Protein AF-A0A0J9U867-F1 (afdb_monomer)

Mean predicted aligned error: 5.43 Å

Foldseek 3Di:
DDQDALQVLLAQLLVLLVVLLVLLVVLLVVLVVVCVVVVDPCPDQVVVLVSLLVSLVPDDPVSVCSLQCQLVSLVVSLVSSCRNPVDPPDPDPVLVVLLVVLNVQLVVLSVLLNVLSVCVSRHVVSSVVNSVSSVVSSQSSNCCHPSNVVVCVVVVPDDDD

Structure (mmCIF, N/CA/C/O backbone):
data_AF-A0A0J9U867-F1
#
_entry.id   AF-A0A0J9U867-F1
#
loop_
_atom_site.group_PDB
_atom_site.id
_atom_site.type_symbol
_atom_site.label_atom_id
_atom_site.label_alt_id
_atom_site.label_comp_id
_atom_site.label_asym_id
_atom_site.label_entity_id
_atom_site.label_seq_id
_atom_site.pdbx_PDB_ins_code
_atom_site.Cartn_x
_atom_site.Cartn_y
_atom_site.Cartn_z
_atom_site.occupancy
_atom_site.B_iso_or_equiv
_atom_site.auth_seq_id
_atom_site.auth_comp_id
_atom_site.auth_asym_id
_atom_site.auth_atom_id
_atom_site.pdbx_PDB_model_num
ATOM 1 N N . MET A 1 1 ? -6.572 -16.851 19.713 1.00 49.38 1 MET A N 1
ATOM 2 C CA . MET A 1 1 ? -5.658 -15.755 19.342 1.00 49.38 1 MET A CA 1
ATOM 3 C C . MET A 1 1 ? -6.148 -14.536 20.076 1.00 49.38 1 MET A C 1
ATOM 5 O O . MET A 1 1 ? -7.299 -14.169 19.862 1.00 49.38 1 MET A O 1
ATOM 9 N N . ASP A 1 2 ? -5.326 -13.979 20.955 1.00 59.34 2 ASP A N 1
ATOM 10 C CA . ASP A 1 2 ? -5.678 -12.756 21.666 1.00 59.34 2 ASP A CA 1
ATOM 11 C C . ASP A 1 2 ? -5.805 -11.616 20.657 1.00 59.34 2 ASP A C 1
ATOM 13 O O . ASP A 1 2 ? -4.989 -11.455 19.745 1.00 59.34 2 ASP A O 1
ATOM 17 N N . ARG A 1 3 ? -6.915 -10.892 20.747 1.00 75.44 3 ARG A N 1
ATOM 18 C CA . ARG A 1 3 ? -7.261 -9.822 19.821 1.00 75.44 3 ARG A CA 1
ATOM 19 C C . ARG A 1 3 ? -6.351 -8.629 20.092 1.00 75.44 3 ARG A C 1
ATOM 21 O O . ARG A 1 3 ? -6.345 -8.108 21.200 1.00 75.44 3 ARG A O 1
ATOM 28 N N . LEU A 1 4 ? -5.622 -8.176 19.073 1.00 85.69 4 LEU A N 1
ATOM 29 C CA . LEU A 1 4 ? -4.813 -6.965 19.191 1.00 85.69 4 LEU A CA 1
ATOM 30 C C . LEU A 1 4 ? -5.713 -5.748 19.467 1.00 85.69 4 LEU A C 1
ATOM 32 O O . LEU A 1 4 ? -6.770 -5.626 18.837 1.00 85.69 4 LEU A O 1
ATOM 36 N N . PRO A 1 5 ? -5.287 -4.810 20.331 1.00 89.62 5 PRO A N 1
ATOM 37 C CA . PRO A 1 5 ? -5.958 -3.524 20.458 1.00 89.62 5 PRO A CA 1
ATOM 38 C C . PRO A 1 5 ? -6.008 -2.798 19.099 1.00 89.62 5 PRO A C 1
ATOM 40 O O . PRO A 1 5 ? -5.004 -2.828 18.372 1.00 89.62 5 PRO A O 1
ATOM 43 N N . PRO A 1 6 ? -7.107 -2.089 18.757 1.00 91.38 6 PRO A N 1
ATOM 44 C CA . PRO A 1 6 ? -7.243 -1.352 17.496 1.00 91.38 6 PRO A CA 1
ATOM 45 C C . PRO A 1 6 ? -6.030 -0.485 17.156 1.00 91.38 6 PRO A C 1
ATOM 47 O O . PRO A 1 6 ? -5.529 -0.537 16.034 1.00 91.38 6 PRO A O 1
ATOM 50 N N . ARG A 1 7 ? -5.498 0.247 18.145 1.00 91.62 7 ARG A N 1
ATOM 51 C CA . ARG A 1 7 ? -4.308 1.095 17.983 1.00 91.62 7 ARG A CA 1
ATOM 52 C C . ARG A 1 7 ? -3.090 0.309 17.491 1.00 91.62 7 ARG A C 1
ATOM 54 O O . ARG A 1 7 ? -2.376 0.788 16.616 1.00 91.62 7 ARG A O 1
ATOM 61 N N . ILE A 1 8 ? -2.852 -0.884 18.038 1.00 93.12 8 ILE A N 1
ATOM 62 C CA . ILE A 1 8 ? -1.689 -1.714 17.694 1.00 93.12 8 ILE A CA 1
ATOM 63 C C . ILE A 1 8 ? -1.850 -2.316 16.299 1.00 93.12 8 ILE A C 1
ATOM 65 O O . ILE A 1 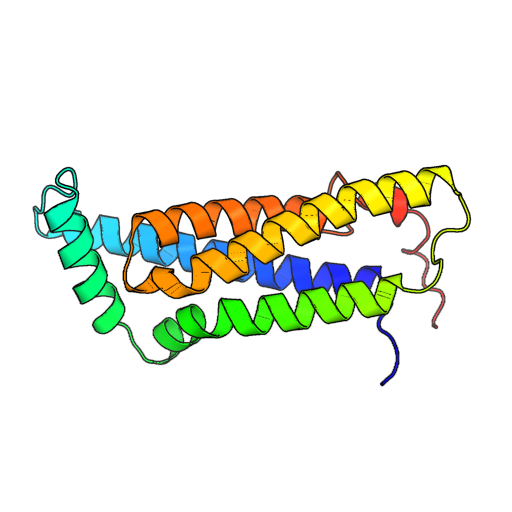8 ? -0.927 -2.218 15.493 1.00 93.12 8 ILE A O 1
ATOM 69 N N . ALA A 1 9 ? -3.027 -2.864 15.980 1.00 95.12 9 ALA A N 1
ATOM 70 C CA . ALA A 1 9 ? -3.301 -3.417 14.652 1.00 95.12 9 ALA A CA 1
ATOM 71 C C . ALA A 1 9 ? -3.169 -2.347 13.550 1.00 95.12 9 ALA A C 1
ATOM 73 O O . ALA A 1 9 ? -2.520 -2.566 12.527 1.00 95.12 9 ALA A O 1
ATOM 74 N N . LEU A 1 10 ? -3.718 -1.150 13.789 1.00 96.06 10 LEU A N 1
ATOM 75 C CA . LEU A 1 10 ? -3.603 -0.007 12.881 1.00 96.06 10 LEU A CA 1
ATOM 76 C C . LEU A 1 10 ? -2.153 0.473 12.734 1.00 96.06 10 LEU A C 1
ATOM 78 O O . LEU A 1 10 ? -1.711 0.754 11.620 1.00 96.06 10 LEU A O 1
ATOM 82 N N . LYS A 1 11 ? -1.380 0.509 13.830 1.00 96.25 11 LYS A N 1
ATOM 83 C CA . LYS A 1 11 ? 0.045 0.866 13.786 1.00 96.25 11 LYS A CA 1
ATOM 84 C C . LYS A 1 11 ? 0.850 -0.118 12.938 1.00 96.25 11 LYS A C 1
ATOM 86 O O . LYS A 1 11 ? 1.599 0.329 12.078 1.00 96.25 11 LYS A O 1
ATOM 91 N N . GLN A 1 12 ? 0.652 -1.424 13.123 1.00 97.56 12 GLN A N 1
ATOM 92 C CA . GLN A 1 12 ? 1.332 -2.458 12.332 1.00 97.56 12 GLN A CA 1
ATOM 93 C C . GLN A 1 12 ? 1.024 -2.326 10.834 1.00 97.56 12 GLN A C 1
ATOM 95 O O . GLN A 1 12 ? 1.938 -2.361 10.012 1.00 97.56 12 GLN A O 1
ATOM 100 N N . LEU A 1 13 ? -0.245 -2.097 10.474 1.00 98.31 13 LEU A N 1
ATOM 101 C CA . LEU A 1 13 ? -0.628 -1.824 9.088 1.00 98.31 13 LEU A CA 1
ATOM 102 C C . LEU A 1 13 ? 0.016 -0.531 8.561 1.00 98.31 13 LEU A C 1
ATOM 104 O O . LEU A 1 13 ? 0.574 -0.525 7.468 1.00 98.31 13 LEU A O 1
ATOM 108 N N . SER A 1 14 ? -0.022 0.556 9.335 1.00 98.19 14 SER A N 1
ATOM 109 C CA . SER A 1 14 ? 0.588 1.842 8.973 1.00 98.19 14 SER A CA 1
ATOM 110 C C . SER A 1 14 ? 2.098 1.739 8.737 1.00 98.19 14 SER A C 1
ATOM 112 O O . SER A 1 14 ? 2.615 2.366 7.809 1.00 98.19 14 SER A O 1
ATOM 114 N N . ASP A 1 15 ? 2.807 0.976 9.566 1.00 98.12 15 ASP A N 1
ATOM 115 C CA . ASP A 1 15 ? 4.254 0.784 9.448 1.00 98.12 15 ASP A CA 1
ATOM 116 C C . ASP A 1 15 ? 4.595 -0.013 8.194 1.00 98.12 15 ASP A C 1
ATOM 118 O O . ASP A 1 15 ? 5.404 0.441 7.385 1.00 98.12 15 ASP A O 1
ATOM 122 N N . PHE A 1 16 ? 3.880 -1.113 7.949 1.00 98.12 16 PHE A N 1
ATOM 123 C CA . PHE A 1 16 ? 4.035 -1.872 6.713 1.00 98.12 16 PHE A CA 1
ATOM 124 C C . PHE A 1 16 ? 3.754 -1.011 5.470 1.00 98.12 16 PHE A C 1
ATOM 126 O O . PHE A 1 16 ? 4.534 -1.012 4.520 1.00 98.12 16 PHE A O 1
ATOM 133 N N . LEU A 1 17 ? 2.665 -0.232 5.474 1.00 98.25 17 LEU A N 1
ATOM 134 C CA . LEU A 1 17 ? 2.324 0.689 4.382 1.00 98.25 17 LEU A CA 1
ATOM 135 C C . LEU A 1 17 ? 3.435 1.719 4.135 1.00 98.25 17 LEU A C 1
ATOM 137 O O . LEU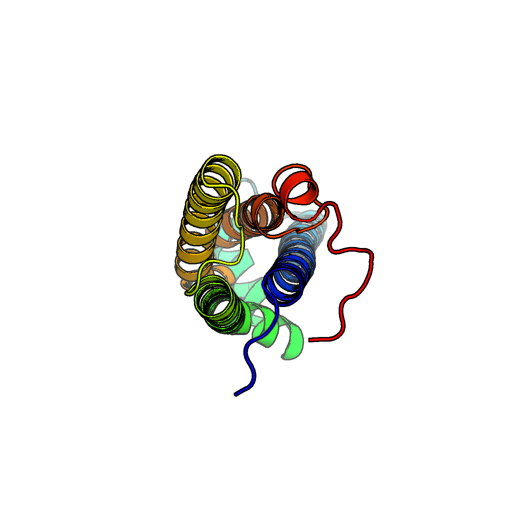 A 1 17 ? 3.713 2.074 2.986 1.00 98.25 17 LEU A O 1
ATOM 141 N N . HIS A 1 18 ? 4.078 2.200 5.201 1.00 97.62 18 HIS A N 1
ATOM 142 C CA . HIS A 1 18 ? 5.189 3.136 5.102 1.00 97.62 18 HIS A CA 1
ATOM 143 C C . HIS A 1 18 ? 6.421 2.503 4.457 1.00 97.62 18 HIS A C 1
ATOM 145 O O . HIS A 1 18 ? 6.949 3.057 3.490 1.00 97.62 18 HIS A O 1
ATOM 151 N N . GLU A 1 19 ? 6.852 1.352 4.970 1.00 97.56 19 GLU A N 1
ATOM 152 C CA . GLU A 1 19 ? 8.023 0.626 4.480 1.00 97.56 19 GLU A CA 1
ATOM 153 C C . GLU A 1 19 ? 7.831 0.180 3.030 1.00 97.56 19 GLU A C 1
ATOM 155 O O . GLU A 1 19 ? 8.694 0.424 2.186 1.00 97.56 19 GLU A O 1
ATOM 160 N N . ALA A 1 20 ? 6.658 -0.369 2.706 1.00 97.50 20 ALA A N 1
ATOM 161 C CA . ALA A 1 20 ? 6.301 -0.722 1.341 1.00 97.50 20 ALA A CA 1
ATOM 162 C C . ALA A 1 20 ? 6.330 0.514 0.428 1.00 97.50 20 ALA A C 1
ATOM 164 O O . ALA A 1 20 ? 6.932 0.471 -0.643 1.00 97.50 20 ALA A O 1
ATOM 165 N N . SER A 1 21 ? 5.751 1.650 0.840 1.00 97.31 21 SER A N 1
ATOM 166 C CA . SER A 1 21 ? 5.784 2.877 0.028 1.00 97.31 21 SER A CA 1
ATOM 167 C C . SER A 1 21 ? 7.219 3.343 -0.248 1.00 97.31 21 SER A C 1
ATOM 169 O O . SER A 1 21 ? 7.523 3.729 -1.379 1.00 97.31 21 SER A O 1
ATOM 171 N N . ILE A 1 22 ? 8.119 3.271 0.740 1.00 97.12 22 ILE A N 1
ATOM 172 C CA . ILE A 1 22 ? 9.547 3.568 0.543 1.00 97.12 22 ILE A CA 1
ATOM 173 C C . ILE A 1 22 ? 10.153 2.593 -0.467 1.00 97.12 22 ILE A C 1
ATOM 175 O O . ILE A 1 22 ? 10.783 3.037 -1.423 1.00 97.12 22 ILE A O 1
ATOM 179 N N . PHE A 1 23 ? 9.927 1.289 -0.296 1.00 97.25 23 PHE A N 1
ATOM 180 C CA . PHE A 1 23 ? 10.426 0.261 -1.204 1.00 97.25 23 PHE A CA 1
ATOM 181 C C . PHE A 1 23 ? 10.028 0.542 -2.660 1.00 97.25 23 PHE A C 1
ATOM 183 O O . PHE A 1 23 ? 10.906 0.668 -3.514 1.00 97.25 23 PHE A O 1
ATOM 190 N N . TYR A 1 24 ? 8.735 0.717 -2.946 1.00 97.19 24 TYR A N 1
ATOM 191 C CA . TYR A 1 24 ? 8.262 0.944 -4.316 1.00 97.19 24 TYR A CA 1
ATOM 192 C C . TYR A 1 24 ? 8.812 2.244 -4.916 1.00 97.19 24 TYR A C 1
ATOM 194 O O . TYR A 1 24 ? 9.232 2.254 -6.073 1.00 97.19 24 TYR A O 1
ATOM 202 N N . ASN A 1 25 ? 8.882 3.328 -4.135 1.00 97.19 25 ASN A N 1
ATOM 203 C CA . ASN A 1 25 ? 9.485 4.579 -4.601 1.00 97.19 25 ASN A CA 1
ATOM 204 C C . ASN A 1 25 ? 10.977 4.419 -4.922 1.00 97.19 25 ASN A C 1
ATOM 206 O O . ASN A 1 25 ? 11.429 4.911 -5.955 1.00 97.19 25 ASN A O 1
ATOM 210 N N . THR A 1 26 ? 11.726 3.693 -4.090 1.00 96.69 26 THR A N 1
ATOM 211 C CA . THR A 1 26 ? 13.139 3.385 -4.345 1.00 96.69 26 THR A CA 1
ATOM 212 C C . THR A 1 26 ? 13.300 2.605 -5.647 1.00 96.69 26 THR A C 1
ATOM 214 O O . THR A 1 26 ? 14.084 3.013 -6.499 1.00 96.69 26 THR A O 1
ATOM 217 N N . GLN A 1 27 ? 12.494 1.560 -5.871 1.00 96.56 27 GLN A N 1
ATOM 218 C CA . GLN A 1 27 ? 12.561 0.777 -7.112 1.00 96.56 27 GLN A CA 1
ATOM 219 C C . GLN A 1 27 ? 12.270 1.624 -8.360 1.00 96.56 27 GLN A C 1
ATOM 221 O O . GLN A 1 27 ? 12.942 1.476 -9.379 1.00 96.56 27 GLN A O 1
ATOM 226 N N . LEU A 1 28 ? 11.300 2.541 -8.285 1.00 95.50 28 LEU A N 1
ATOM 227 C CA . LEU A 1 28 ? 10.969 3.460 -9.379 1.00 95.50 28 LEU A CA 1
ATOM 228 C C . LEU A 1 28 ? 12.089 4.470 -9.656 1.00 95.50 28 LEU A C 1
ATOM 230 O O . LEU A 1 28 ? 12.388 4.772 -10.816 1.00 95.50 28 LEU A O 1
ATOM 234 N N . MET A 1 29 ? 12.708 4.998 -8.601 1.00 95.06 29 MET A N 1
ATOM 235 C CA . MET A 1 29 ? 13.825 5.932 -8.711 1.00 95.06 29 MET A CA 1
ATOM 236 C C . MET A 1 29 ? 15.070 5.264 -9.283 1.00 95.06 29 MET A C 1
ATOM 238 O O . MET A 1 29 ? 15.695 5.827 -10.180 1.00 95.06 29 MET A O 1
ATOM 242 N N . ASP A 1 30 ? 15.417 4.076 -8.799 1.00 95.19 30 ASP A N 1
ATOM 243 C CA . ASP A 1 30 ? 16.601 3.350 -9.253 1.00 95.19 30 ASP A CA 1
ATOM 244 C C . ASP A 1 30 ? 16.441 2.889 -10.701 1.00 95.19 30 ASP A C 1
ATOM 246 O O . ASP A 1 30 ? 17.349 3.096 -11.505 1.00 95.19 30 ASP A O 1
ATOM 250 N N . PHE A 1 31 ? 15.249 2.409 -11.073 1.00 94.31 31 PHE A N 1
ATOM 251 C CA . PHE A 1 31 ? 14.902 2.154 -12.469 1.00 94.31 31 PHE A CA 1
ATOM 252 C C . PHE A 1 31 ? 15.118 3.395 -13.345 1.00 94.31 31 PHE A C 1
ATOM 254 O O . PHE A 1 31 ? 15.763 3.315 -14.389 1.00 94.31 31 PHE A O 1
ATOM 261 N N . THR A 1 32 ? 14.607 4.553 -12.915 1.00 91.12 32 THR A N 1
ATOM 262 C CA . THR A 1 32 ? 14.725 5.803 -13.680 1.00 91.12 32 THR A CA 1
ATOM 263 C C . THR A 1 32 ? 16.186 6.228 -13.825 1.00 91.12 32 THR A C 1
ATOM 265 O O . THR A 1 32 ? 16.623 6.565 -14.923 1.00 91.12 32 THR A O 1
ATOM 268 N N . ARG A 1 33 ? 16.959 6.182 -12.735 1.00 90.94 33 ARG A N 1
ATOM 269 C CA . ARG A 1 33 ? 18.373 6.584 -12.715 1.00 90.94 33 ARG A CA 1
ATOM 270 C C . ARG A 1 33 ? 19.241 5.698 -13.597 1.00 90.94 33 ARG A C 1
ATOM 272 O O . ARG A 1 33 ? 20.086 6.225 -14.315 1.00 90.94 33 ARG A O 1
ATOM 279 N N . GLU A 1 34 ? 19.049 4.383 -13.541 1.00 91.00 34 GLU A N 1
ATOM 280 C CA . GLU A 1 34 ? 19.832 3.442 -14.343 1.00 91.00 34 GLU A CA 1
ATOM 281 C C . GLU A 1 34 ? 19.618 3.697 -15.838 1.00 91.00 34 GLU A C 1
ATOM 283 O O . GLU A 1 34 ? 20.569 3.913 -16.586 1.00 91.00 34 GLU A O 1
ATOM 288 N N . HIS A 1 35 ? 18.361 3.772 -16.273 1.00 87.69 35 HIS A N 1
ATOM 289 C CA . HIS A 1 35 ? 18.053 3.886 -17.696 1.00 87.69 35 HIS A CA 1
ATOM 290 C C . HIS A 1 35 ? 18.336 5.289 -18.249 1.00 87.69 35 HIS A C 1
ATOM 292 O O . HIS A 1 35 ? 18.723 5.417 -19.409 1.00 87.69 35 HIS A O 1
ATOM 298 N N . GLN A 1 36 ? 18.261 6.336 -17.418 1.00 84.62 36 GLN A N 1
ATOM 299 C CA . GLN A 1 36 ? 18.776 7.661 -17.782 1.00 84.62 36 GLN A CA 1
ATOM 300 C C . GLN A 1 36 ? 20.293 7.646 -18.014 1.00 84.62 36 GLN A C 1
ATOM 302 O O . GLN A 1 36 ? 20.764 8.243 -18.980 1.00 84.62 36 GLN A O 1
ATOM 307 N N . ARG A 1 37 ? 21.070 6.950 -17.169 1.00 84.12 37 ARG A N 1
ATOM 308 C CA . ARG A 1 37 ? 22.530 6.821 -17.349 1.00 84.12 37 ARG A CA 1
ATOM 309 C C . ARG A 1 37 ? 22.899 6.051 -18.613 1.00 84.12 37 ARG A C 1
ATOM 311 O O . ARG A 1 37 ? 23.903 6.370 -19.238 1.00 84.12 37 ARG A O 1
ATOM 318 N N . GLN A 1 38 ? 22.079 5.079 -18.998 1.00 84.69 38 GLN A N 1
ATOM 319 C CA . GLN A 1 38 ? 22.248 4.302 -20.229 1.00 84.69 38 GLN A CA 1
ATOM 320 C C . GLN A 1 38 ? 21.780 5.055 -21.491 1.00 84.69 38 GLN A C 1
ATOM 322 O O . GLN A 1 38 ? 21.854 4.519 -22.594 1.00 84.69 38 GLN A O 1
ATOM 327 N N . GLY A 1 39 ? 21.313 6.303 -21.353 1.00 80.81 39 GLY A N 1
ATOM 328 C CA . GLY A 1 39 ? 20.866 7.130 -22.475 1.00 80.81 39 GLY A CA 1
ATOM 329 C C . GLY A 1 39 ? 19.508 6.718 -23.048 1.00 80.81 39 GLY A C 1
ATOM 330 O O . GLY A 1 39 ? 19.156 7.145 -24.147 1.00 80.81 39 GLY A O 1
ATOM 331 N N . HIS A 1 40 ? 18.736 5.897 -22.331 1.00 81.19 40 HIS A N 1
ATOM 332 C CA . HIS A 1 40 ? 17.400 5.519 -22.767 1.00 81.19 40 HIS A CA 1
ATOM 333 C C . HIS A 1 40 ? 16.420 6.670 -22.556 1.00 81.19 40 HIS A C 1
ATOM 335 O O . HIS A 1 40 ? 16.203 7.138 -21.434 1.00 81.19 40 HIS A O 1
ATOM 341 N N . ASP A 1 41 ? 15.759 7.074 -23.641 1.00 73.88 41 ASP A N 1
ATOM 342 C CA . ASP A 1 41 ? 14.584 7.922 -23.539 1.00 73.88 41 ASP A CA 1
ATOM 343 C C . ASP A 1 41 ? 13.407 7.100 -23.002 1.00 73.88 41 ASP A C 1
ATOM 345 O O . ASP A 1 41 ? 12.724 6.361 -23.715 1.00 73.88 41 ASP A O 1
ATOM 349 N N . THR A 1 42 ? 13.175 7.229 -21.700 1.00 69.06 42 THR A N 1
ATOM 350 C CA . THR A 1 42 ? 12.048 6.583 -21.028 1.00 69.06 42 THR A CA 1
ATOM 351 C C . THR A 1 42 ? 10.709 7.255 -21.345 1.00 69.06 42 THR A C 1
ATOM 353 O O . THR A 1 42 ? 9.696 6.809 -20.813 1.00 69.06 42 THR A O 1
ATOM 356 N N . SER A 1 43 ? 10.637 8.275 -22.213 1.00 74.19 43 SER A N 1
ATOM 357 C CA . SER A 1 43 ? 9.374 8.884 -22.659 1.00 74.19 43 SER A CA 1
ATOM 358 C C . SER A 1 43 ? 8.485 7.907 -23.444 1.00 74.19 43 SER A C 1
ATOM 360 O O . SER A 1 43 ? 7.262 7.962 -23.312 1.00 74.19 43 SER A O 1
ATOM 362 N N . ASN A 1 44 ? 9.080 6.944 -24.160 1.00 87.19 44 ASN A N 1
ATOM 363 C CA . ASN A 1 44 ? 8.359 5.897 -24.883 1.00 87.19 44 ASN A CA 1
ATOM 364 C C . ASN A 1 44 ? 7.801 4.832 -23.919 1.00 87.19 44 ASN A C 1
ATOM 366 O O . ASN A 1 44 ? 8.551 4.137 -23.233 1.00 87.19 44 ASN A O 1
ATOM 370 N N . GLU A 1 45 ? 6.475 4.685 -23.887 1.00 86.94 45 GLU A N 1
ATOM 371 C CA . GLU A 1 45 ? 5.770 3.778 -22.973 1.00 86.94 45 GLU A CA 1
ATOM 372 C C . GLU A 1 45 ? 6.080 2.296 -23.225 1.00 86.94 45 GLU A C 1
ATOM 374 O O . GLU A 1 45 ? 6.350 1.561 -22.276 1.00 86.94 45 GLU A O 1
ATOM 379 N N . ALA A 1 46 ? 6.116 1.857 -24.487 1.00 89.25 46 ALA A N 1
ATOM 380 C CA . ALA A 1 46 ? 6.396 0.463 -24.829 1.00 89.25 46 ALA A CA 1
ATOM 381 C C . ALA A 1 46 ? 7.831 0.067 -24.451 1.00 89.25 46 ALA A C 1
ATOM 383 O O . ALA A 1 46 ? 8.052 -0.995 -23.866 1.00 89.25 46 ALA A O 1
ATOM 384 N N . LEU A 1 47 ? 8.800 0.950 -24.724 1.00 89.81 47 LEU A N 1
ATOM 385 C CA . LEU A 1 47 ? 10.190 0.746 -24.319 1.00 89.81 47 LEU A CA 1
ATOM 386 C C . LEU A 1 47 ? 10.320 0.729 -22.792 1.00 89.81 47 LEU A C 1
ATOM 388 O O . LEU A 1 47 ? 10.935 -0.181 -22.243 1.00 89.81 47 LEU A O 1
ATOM 392 N N . ARG A 1 48 ? 9.699 1.687 -22.092 1.00 91.94 48 ARG A N 1
ATOM 393 C CA . ARG A 1 48 ? 9.704 1.744 -20.622 1.00 91.94 48 ARG A CA 1
ATOM 394 C C . ARG A 1 48 ? 9.131 0.472 -20.010 1.00 91.94 48 ARG A C 1
ATOM 396 O O . ARG A 1 48 ? 9.689 -0.044 -19.048 1.00 91.94 48 ARG A O 1
ATOM 403 N N . GLN A 1 49 ? 8.042 -0.040 -20.574 1.00 93.06 49 GLN A N 1
ATOM 404 C CA . GLN A 1 49 ? 7.399 -1.253 -20.097 1.00 93.06 49 GLN A CA 1
ATOM 405 C C . GLN A 1 49 ? 8.274 -2.494 -20.306 1.00 93.06 49 GLN A C 1
ATOM 407 O O . GLN A 1 49 ? 8.353 -3.362 -19.434 1.00 93.06 49 GLN A O 1
ATOM 412 N N . TRP A 1 50 ? 8.954 -2.576 -21.448 1.00 92.25 50 TRP A N 1
ATOM 413 C CA . TRP A 1 50 ? 9.912 -3.644 -21.708 1.00 92.25 50 TRP A CA 1
ATOM 414 C C . TRP A 1 50 ? 11.107 -3.581 -20.744 1.00 92.25 50 TRP A C 1
ATOM 416 O O . TRP A 1 50 ? 11.404 -4.579 -20.089 1.00 92.25 50 TRP A O 1
ATOM 426 N N . LEU A 1 51 ? 11.714 -2.400 -20.579 1.00 93.94 51 LEU A N 1
ATOM 427 C CA . LEU A 1 51 ? 12.828 -2.167 -19.651 1.00 93.94 51 LEU A CA 1
ATOM 428 C C . LEU A 1 51 ? 12.438 -2.458 -18.199 1.00 93.94 51 LEU A C 1
ATOM 430 O O . LEU A 1 51 ? 13.217 -3.037 -17.451 1.00 93.94 51 LEU A O 1
ATOM 434 N N . TRP A 1 52 ? 11.221 -2.093 -17.788 1.00 95.31 52 TRP A N 1
ATOM 435 C CA . TRP A 1 52 ? 10.724 -2.390 -16.446 1.00 95.31 52 TRP A CA 1
ATOM 436 C C . TRP A 1 52 ? 10.640 -3.894 -16.189 1.00 95.31 52 TRP A C 1
ATOM 438 O O . TRP A 1 52 ? 11.076 -4.365 -15.141 1.00 95.31 52 TRP A O 1
ATOM 448 N N . ASN A 1 53 ? 10.129 -4.655 -17.158 1.00 93.81 53 ASN A N 1
ATOM 449 C CA . ASN A 1 53 ? 10.022 -6.108 -17.043 1.00 93.81 53 ASN A CA 1
ATOM 450 C C . ASN A 1 53 ? 11.395 -6.782 -16.943 1.00 93.81 53 ASN A C 1
ATOM 452 O O . ASN A 1 53 ? 11.540 -7.769 -16.225 1.00 93.81 53 ASN A O 1
ATOM 456 N N . ASP A 1 54 ? 12.390 -6.277 -17.669 1.00 93.00 54 ASP A N 1
ATOM 457 C CA . ASP A 1 54 ? 13.767 -6.762 -17.572 1.00 93.00 54 ASP A CA 1
ATOM 458 C C . ASP A 1 54 ? 14.403 -6.391 -16.217 1.00 93.00 54 ASP A C 1
ATOM 460 O O . ASP A 1 54 ? 14.928 -7.243 -15.490 1.00 93.00 54 ASP A O 1
ATOM 464 N N . TRP A 1 55 ? 14.235 -5.134 -15.803 1.00 93.75 55 TRP A N 1
ATOM 465 C CA . TRP A 1 55 ? 14.713 -4.608 -14.528 1.00 93.75 55 TRP A CA 1
ATOM 466 C C . TRP A 1 55 ? 14.199 -5.402 -13.323 1.00 93.75 55 TRP A C 1
ATOM 468 O O . TRP A 1 55 ? 14.986 -5.784 -12.456 1.00 93.75 55 TRP A O 1
ATOM 478 N N . THR A 1 56 ? 12.894 -5.682 -13.259 1.00 93.88 56 THR A N 1
ATOM 479 C CA . THR A 1 56 ? 12.282 -6.406 -12.133 1.00 93.88 56 THR A CA 1
ATOM 480 C C . THR A 1 56 ? 12.697 -7.875 -12.093 1.00 93.88 56 THR A C 1
ATOM 482 O O . THR A 1 56 ? 12.858 -8.437 -11.008 1.00 93.88 56 THR A O 1
ATOM 485 N N . ARG A 1 57 ? 12.923 -8.505 -13.254 1.00 90.56 57 ARG A N 1
ATOM 486 C CA . ARG A 1 57 ? 13.406 -9.894 -13.351 1.00 90.56 57 ARG A CA 1
ATOM 487 C C . ARG A 1 57 ? 14.866 -10.048 -12.939 1.00 90.56 57 ARG A C 1
ATOM 489 O O . ARG A 1 57 ? 15.212 -11.097 -12.401 1.00 90.56 57 ARG A O 1
ATOM 496 N N . SER A 1 58 ? 15.687 -9.022 -13.163 1.00 91.38 58 SER A N 1
ATOM 497 C CA . SER A 1 58 ? 17.106 -9.006 -12.780 1.00 91.38 58 SER A CA 1
ATOM 498 C C . SER A 1 58 ? 17.354 -8.697 -11.298 1.00 91.38 58 SER A C 1
ATOM 500 O O . SER A 1 58 ? 18.501 -8.749 -10.855 1.00 91.38 58 SER A O 1
ATOM 502 N N . ARG A 1 59 ? 16.312 -8.365 -10.518 1.00 93.12 59 ARG A N 1
ATOM 503 C CA . ARG A 1 59 ? 16.450 -8.091 -9.080 1.00 93.12 59 ARG A CA 1
ATOM 504 C C . ARG A 1 59 ? 16.812 -9.346 -8.283 1.00 93.12 59 ARG A C 1
ATOM 506 O O . ARG A 1 59 ? 16.440 -10.468 -8.630 1.00 93.12 59 ARG A O 1
ATOM 513 N N . ASP A 1 60 ? 17.499 -9.126 -7.169 1.00 93.25 60 ASP A N 1
ATOM 514 C CA . ASP A 1 60 ? 17.838 -10.151 -6.188 1.00 93.25 60 ASP A CA 1
ATOM 515 C C . ASP A 1 60 ? 16.589 -10.759 -5.523 1.00 93.25 60 ASP A C 1
ATOM 517 O O . ASP A 1 60 ? 15.483 -10.210 -5.579 1.00 93.25 60 ASP A O 1
ATOM 521 N N . ASN A 1 61 ? 16.750 -11.939 -4.911 1.00 92.06 61 ASN A N 1
ATOM 522 C CA . ASN A 1 61 ? 15.635 -12.669 -4.291 1.00 92.06 61 ASN A CA 1
ATOM 523 C C . ASN A 1 61 ? 14.869 -11.825 -3.256 1.00 92.06 61 ASN A C 1
ATOM 525 O O . ASN A 1 61 ? 13.650 -11.755 -3.394 1.00 92.06 61 ASN A O 1
ATOM 529 N N . PRO A 1 62 ? 15.523 -11.117 -2.311 1.00 92.56 62 PRO A N 1
ATOM 530 C CA . PRO A 1 62 ? 14.812 -10.306 -1.319 1.00 92.56 62 PRO A CA 1
ATOM 531 C C . PRO A 1 62 ? 13.936 -9.207 -1.937 1.00 92.56 62 PRO A C 1
ATOM 533 O O . PRO A 1 62 ? 12.793 -9.003 -1.527 1.00 92.56 62 PRO A O 1
ATOM 536 N N . THR A 1 63 ? 14.423 -8.517 -2.972 1.00 92.50 63 THR A N 1
ATOM 537 C CA . THR A 1 63 ? 13.629 -7.496 -3.674 1.00 92.50 63 THR A CA 1
ATOM 538 C C . THR A 1 63 ? 12.421 -8.114 -4.373 1.00 92.50 63 THR A C 1
ATOM 540 O O . THR A 1 63 ? 11.319 -7.566 -4.312 1.00 92.50 63 THR A O 1
ATOM 543 N N . ARG A 1 64 ? 12.596 -9.271 -5.025 1.00 91.44 64 ARG A N 1
ATOM 544 C CA . ARG A 1 64 ? 11.486 -9.990 -5.671 1.00 91.44 64 ARG A CA 1
ATOM 545 C C . ARG A 1 64 ? 10.462 -10.483 -4.650 1.00 91.44 64 ARG A C 1
ATOM 547 O O . ARG A 1 64 ? 9.263 -10.338 -4.877 1.00 91.44 64 ARG A O 1
ATOM 554 N N . GLU A 1 65 ? 10.918 -10.986 -3.509 1.00 92.56 65 GLU A N 1
ATOM 555 C CA . GLU A 1 65 ? 10.053 -11.379 -2.397 1.00 92.56 65 GLU A CA 1
ATOM 556 C C . GLU A 1 65 ? 9.212 -10.196 -1.906 1.00 92.56 65 GLU A C 1
ATOM 558 O O . GLU A 1 65 ? 7.995 -10.340 -1.807 1.00 92.56 65 GLU A O 1
ATOM 563 N N . ASN A 1 66 ? 9.800 -9.008 -1.726 1.00 90.81 66 ASN A N 1
ATOM 564 C CA . ASN A 1 66 ? 9.069 -7.794 -1.332 1.00 90.81 66 ASN A CA 1
ATOM 565 C C . ASN A 1 66 ? 7.966 -7.391 -2.327 1.00 90.81 66 ASN A C 1
ATOM 567 O O . ASN A 1 66 ? 6.852 -7.042 -1.918 1.00 90.81 66 ASN A O 1
ATOM 571 N N . PHE A 1 67 ? 8.232 -7.492 -3.634 1.00 92.19 67 PHE A N 1
ATOM 572 C CA . PHE A 1 67 ? 7.197 -7.283 -4.652 1.00 92.19 67 PHE A CA 1
ATOM 573 C C . PHE A 1 67 ? 6.031 -8.269 -4.489 1.00 92.19 67 PHE A C 1
ATOM 575 O O . PHE A 1 67 ? 4.866 -7.881 -4.562 1.00 92.19 67 PHE A O 1
ATOM 582 N N . THR A 1 68 ? 6.330 -9.545 -4.242 1.00 91.62 68 THR A N 1
ATOM 583 C CA . THR A 1 68 ? 5.305 -10.599 -4.164 1.00 91.62 68 THR A CA 1
ATOM 584 C C . THR A 1 68 ? 4.570 -10.662 -2.821 1.00 91.62 68 THR A C 1
ATOM 586 O O . THR A 1 68 ? 3.402 -11.055 -2.780 1.00 91.62 68 THR A O 1
ATOM 589 N N . SER A 1 69 ? 5.206 -10.243 -1.725 1.00 94.19 69 SER 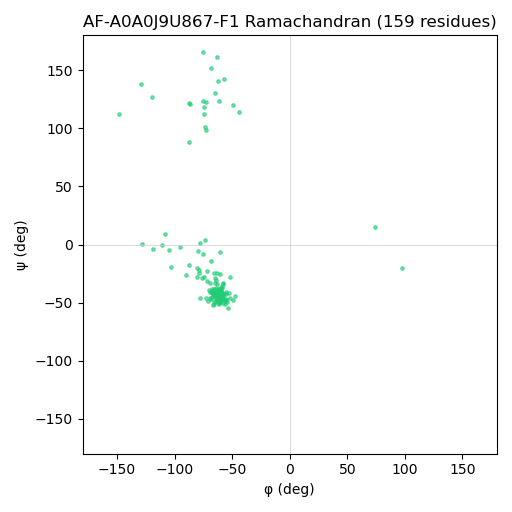A N 1
ATOM 590 C CA . SER A 1 69 ? 4.656 -10.347 -0.369 1.00 94.19 69 SER A CA 1
ATOM 591 C C . SER A 1 69 ? 3.630 -9.259 -0.056 1.00 94.19 69 SER A C 1
ATOM 593 O O . SER A 1 69 ? 2.736 -9.489 0.756 1.00 94.19 69 SER A O 1
ATOM 595 N N . THR A 1 70 ? 3.691 -8.110 -0.745 1.00 95.19 70 THR A N 1
ATOM 596 C CA . THR A 1 70 ? 2.832 -6.938 -0.484 1.00 95.19 70 THR A CA 1
ATOM 597 C C . THR A 1 70 ? 1.351 -7.305 -0.397 1.00 95.19 70 THR A C 1
ATOM 599 O O . THR A 1 70 ? 0.676 -6.948 0.568 1.00 95.19 70 THR A O 1
ATOM 602 N N . LYS A 1 71 ? 0.850 -8.090 -1.359 1.00 96.19 71 LYS A N 1
ATOM 603 C CA . LYS A 1 71 ? -0.542 -8.556 -1.369 1.00 96.19 71 LYS A CA 1
ATOM 604 C C . LYS A 1 71 ? -0.897 -9.348 -0.109 1.00 96.19 71 LYS A C 1
ATOM 606 O O . LYS A 1 71 ? -1.932 -9.092 0.508 1.00 96.19 71 LYS A O 1
ATOM 611 N N . ALA A 1 72 ? -0.069 -10.329 0.243 1.00 96.81 72 ALA A N 1
ATOM 612 C CA . ALA A 1 72 ? -0.323 -11.214 1.374 1.00 96.81 72 ALA A CA 1
ATOM 613 C C . ALA A 1 72 ? -0.260 -10.446 2.701 1.00 96.81 72 ALA A C 1
ATOM 615 O O . ALA A 1 72 ? -1.168 -10.578 3.521 1.00 96.81 72 ALA A O 1
ATOM 616 N N . SER A 1 73 ? 0.748 -9.588 2.870 1.00 97.69 73 SER A N 1
ATOM 617 C CA . SER A 1 73 ? 0.934 -8.767 4.068 1.00 97.69 73 SER A CA 1
ATOM 618 C C . SER A 1 73 ? -0.220 -7.792 4.283 1.00 97.69 73 SER A C 1
ATOM 620 O O . SER A 1 73 ? -0.777 -7.748 5.375 1.00 97.69 73 SER A O 1
ATOM 622 N N . ILE A 1 74 ? -0.654 -7.068 3.244 1.00 97.44 74 ILE A N 1
ATOM 623 C CA . ILE A 1 74 ? -1.794 -6.141 3.346 1.00 97.44 74 ILE A CA 1
ATOM 624 C C . ILE A 1 74 ? -3.080 -6.887 3.682 1.00 97.44 74 ILE A C 1
ATOM 626 O O . ILE A 1 74 ? -3.812 -6.464 4.571 1.00 97.44 74 ILE A O 1
ATOM 630 N N . THR A 1 75 ? -3.330 -8.021 3.022 1.00 97.56 75 THR A N 1
ATOM 631 C CA . THR A 1 75 ? -4.516 -8.846 3.296 1.00 97.56 75 THR A CA 1
ATOM 632 C C . THR A 1 75 ? -4.537 -9.314 4.754 1.00 97.56 75 THR A C 1
ATOM 634 O O . THR A 1 75 ? -5.570 -9.245 5.419 1.00 97.56 75 THR A O 1
ATOM 637 N N . LEU A 1 76 ? -3.394 -9.775 5.270 1.00 97.56 76 LEU A N 1
ATOM 638 C CA . LEU A 1 76 ? -3.265 -10.242 6.647 1.00 97.56 76 LEU A CA 1
ATOM 639 C C . LEU A 1 76 ? -3.459 -9.105 7.659 1.00 97.56 76 LEU A C 1
ATOM 641 O O . LEU A 1 76 ? -4.262 -9.241 8.581 1.00 97.56 76 LEU A O 1
ATOM 645 N N . LEU A 1 77 ? -2.743 -7.994 7.482 1.00 97.81 77 LEU A N 1
ATOM 646 C CA . LEU A 1 77 ? -2.766 -6.852 8.398 1.00 97.81 77 LEU A CA 1
ATOM 647 C C . LEU A 1 77 ? -4.139 -6.166 8.407 1.00 97.81 77 LEU A C 1
ATOM 649 O O . LEU A 1 77 ? -4.652 -5.834 9.473 1.00 97.81 77 LEU A O 1
ATOM 653 N N . LEU A 1 78 ? -4.790 -6.024 7.246 1.00 97.50 78 LEU A N 1
ATOM 654 C CA . LEU A 1 78 ? -6.154 -5.498 7.179 1.00 97.50 78 LEU A CA 1
ATOM 655 C C . LEU A 1 78 ? -7.135 -6.404 7.930 1.00 97.50 78 LEU A C 1
ATOM 657 O O . LEU A 1 78 ? -7.951 -5.912 8.703 1.00 97.50 78 LEU A O 1
ATOM 661 N N . ARG A 1 79 ? -7.018 -7.728 7.783 1.00 96.69 79 ARG A N 1
ATOM 662 C CA . ARG A 1 79 ? -7.858 -8.678 8.526 1.00 96.69 79 ARG A CA 1
ATOM 663 C C . ARG A 1 79 ? -7.633 -8.599 10.040 1.00 96.69 79 ARG A C 1
ATOM 665 O O . ARG A 1 79 ? -8.570 -8.792 10.819 1.00 96.69 79 ARG A O 1
ATOM 672 N N . GLN A 1 80 ? -6.404 -8.325 10.479 1.00 95.44 80 GLN A N 1
ATOM 673 C CA . GLN A 1 80 ? -6.116 -8.076 11.894 1.00 95.44 80 GLN A CA 1
ATOM 674 C C . GLN A 1 80 ? -6.802 -6.801 12.384 1.00 95.44 80 GLN A C 1
ATOM 676 O O . GLN A 1 80 ? -7.398 -6.826 13.458 1.00 95.44 80 GLN A O 1
ATOM 681 N N . VAL A 1 81 ? -6.795 -5.729 11.584 1.00 95.62 81 VAL A N 1
ATOM 682 C CA . VAL A 1 81 ? -7.559 -4.507 11.881 1.00 95.62 81 VAL A CA 1
ATOM 683 C C . VAL A 1 81 ? -9.054 -4.812 11.958 1.00 95.62 81 VAL A C 1
ATOM 685 O O . VAL A 1 81 ? -9.665 -4.484 12.968 1.00 95.62 81 VAL A O 1
ATOM 688 N N . GLU A 1 82 ? -9.628 -5.509 10.971 1.00 95.31 82 GLU A N 1
ATOM 689 C CA . GLU A 1 82 ? -11.040 -5.935 10.969 1.00 95.31 82 GLU A CA 1
ATOM 690 C C . GLU A 1 82 ? -11.414 -6.676 12.251 1.00 95.31 82 GLU A C 1
ATOM 692 O O . GLU A 1 82 ? -12.419 -6.374 12.891 1.00 95.31 82 GLU A O 1
ATOM 697 N N . THR A 1 83 ? -10.565 -7.615 12.660 1.00 93.69 83 THR A N 1
ATOM 698 C CA . THR A 1 83 ? -10.767 -8.383 13.889 1.00 93.69 83 THR A CA 1
ATOM 699 C C . THR A 1 83 ? -10.665 -7.488 15.123 1.00 93.69 83 THR A C 1
ATOM 701 O O . THR A 1 83 ? -11.474 -7.617 16.038 1.00 93.69 83 THR A O 1
ATOM 704 N N . ALA A 1 84 ? -9.704 -6.559 15.148 1.00 91.00 84 ALA A N 1
ATOM 705 C CA . ALA A 1 84 ? -9.478 -5.639 16.257 1.00 91.00 84 ALA A CA 1
ATOM 706 C C . ALA A 1 84 ? -10.640 -4.660 16.468 1.00 91.00 84 ALA A C 1
ATOM 708 O O . ALA A 1 84 ? -10.885 -4.273 17.610 1.00 91.00 84 ALA A O 1
ATOM 709 N N . ILE A 1 85 ? -11.392 -4.313 15.419 1.00 90.12 85 ILE A N 1
ATOM 710 C CA . ILE A 1 85 ? -12.490 -3.329 15.466 1.00 90.12 85 ILE A CA 1
ATOM 711 C C . ILE A 1 85 ? -13.892 -3.953 15.443 1.00 90.12 85 ILE A C 1
ATOM 713 O O . ILE A 1 85 ? -14.871 -3.238 15.615 1.00 90.12 85 ILE A O 1
ATOM 717 N N . ALA A 1 86 ? -14.011 -5.277 15.292 1.00 86.69 86 ALA A N 1
ATOM 718 C CA . ALA A 1 86 ? -15.284 -6.009 15.182 1.00 86.69 86 ALA A CA 1
ATOM 719 C C . ALA A 1 86 ? -16.229 -5.897 16.400 1.00 86.69 86 ALA A C 1
ATOM 721 O O . ALA A 1 86 ? -17.355 -6.384 16.381 1.00 86.69 86 ALA A O 1
ATOM 722 N N . THR A 1 87 ? -15.772 -5.280 17.483 1.00 78.56 87 THR A N 1
ATOM 723 C CA . THR A 1 87 ? -16.537 -5.039 18.709 1.00 78.56 87 THR A CA 1
ATOM 724 C C . THR A 1 87 ? -16.379 -3.564 19.019 1.00 78.56 87 THR A C 1
ATOM 726 O O . THR A 1 87 ? -15.259 -3.067 18.859 1.00 78.56 87 THR A O 1
ATOM 729 N N . PRO A 1 88 ? -17.458 -2.880 19.438 1.00 71.69 88 PRO A N 1
ATOM 730 C CA . PRO A 1 88 ? -17.397 -1.472 19.785 1.00 71.69 88 PRO A CA 1
ATOM 731 C C . PRO A 1 88 ? -16.237 -1.206 20.742 1.00 71.69 88 PRO A C 1
ATOM 733 O O . PRO A 1 88 ? -16.155 -1.801 21.813 1.00 71.69 88 PRO A O 1
ATOM 736 N N . TRP A 1 89 ? -15.320 -0.352 20.305 1.00 76.81 89 TRP A N 1
ATOM 737 C CA . TRP A 1 89 ? -14.124 0.041 21.054 1.00 76.81 89 TRP A CA 1
ATOM 738 C C . TRP A 1 89 ? -14.111 1.548 21.348 1.00 76.81 89 TRP A C 1
ATOM 740 O O . TRP A 1 89 ? -13.226 2.043 22.039 1.00 76.81 89 TRP A O 1
ATOM 750 N N . LEU A 1 90 ? -15.115 2.268 20.835 1.00 82.94 90 LEU A N 1
ATOM 751 C CA . LEU A 1 90 ? -15.406 3.666 21.121 1.00 82.94 90 LEU A CA 1
ATOM 752 C C . LEU A 1 90 ? -16.801 3.756 21.739 1.00 82.94 90 LEU A C 1
ATOM 754 O O . LEU A 1 90 ? -17.772 3.274 21.158 1.00 82.94 90 LEU A O 1
ATOM 758 N N . GLU A 1 91 ? -16.902 4.402 22.898 1.00 79.94 91 GLU A N 1
ATOM 759 C CA . GLU A 1 91 ? -18.179 4.608 23.598 1.00 79.94 91 GLU A CA 1
ATOM 760 C C . GLU A 1 91 ? -19.030 5.708 22.944 1.00 79.94 91 GLU A C 1
ATOM 762 O O . GLU A 1 91 ? -20.258 5.687 22.997 1.00 79.94 91 GLU A O 1
ATOM 767 N N . ASN A 1 92 ? -18.379 6.681 22.302 1.00 86.06 92 ASN A N 1
ATOM 768 C CA . ASN A 1 92 ? -19.042 7.811 21.665 1.00 86.06 92 ASN A CA 1
ATOM 769 C C . ASN A 1 92 ? -19.471 7.464 20.227 1.00 86.06 92 ASN A C 1
ATOM 771 O O . ASN A 1 92 ? -18.633 7.172 19.370 1.00 86.06 92 ASN A O 1
ATOM 775 N N . ALA A 1 93 ? -20.776 7.557 19.954 1.00 85.69 93 ALA A N 1
ATOM 776 C CA . ALA A 1 93 ? -21.364 7.229 18.655 1.00 85.69 93 ALA A CA 1
ATOM 777 C C . ALA A 1 93 ? -20.833 8.096 17.496 1.00 85.69 93 ALA A C 1
ATOM 779 O O . ALA A 1 93 ? -20.599 7.571 16.406 1.00 85.69 93 ALA A O 1
ATOM 780 N N . ASP A 1 94 ? -20.580 9.389 17.725 1.00 86.88 94 ASP A N 1
ATOM 781 C CA . ASP A 1 94 ? -20.032 10.290 16.702 1.00 86.88 94 ASP A CA 1
ATOM 782 C C . ASP A 1 94 ? -18.579 9.935 16.370 1.00 86.88 94 ASP A C 1
ATOM 784 O O . ASP A 1 94 ? -18.185 9.932 15.200 1.00 86.88 94 ASP A O 1
ATOM 788 N N . LEU A 1 95 ? -17.770 9.605 17.384 1.00 86.19 95 LEU A N 1
ATOM 789 C CA . LEU A 1 95 ? -16.396 9.138 17.178 1.00 86.19 95 LEU A CA 1
ATOM 790 C C . LEU A 1 95 ? -16.379 7.800 16.435 1.00 86.19 95 LEU A C 1
ATOM 792 O O . LEU A 1 95 ? -15.573 7.624 15.522 1.00 86.19 95 LEU A O 1
ATOM 796 N N . ASN A 1 96 ? -17.307 6.898 16.762 1.00 87.25 96 ASN A N 1
ATOM 797 C CA . ASN A 1 96 ? -17.456 5.631 16.059 1.00 87.25 96 ASN A CA 1
ATOM 798 C C . ASN A 1 96 ? -17.847 5.839 14.584 1.00 87.25 96 ASN A C 1
ATOM 800 O O . ASN A 1 96 ? -17.249 5.236 13.699 1.00 87.25 96 ASN A O 1
ATOM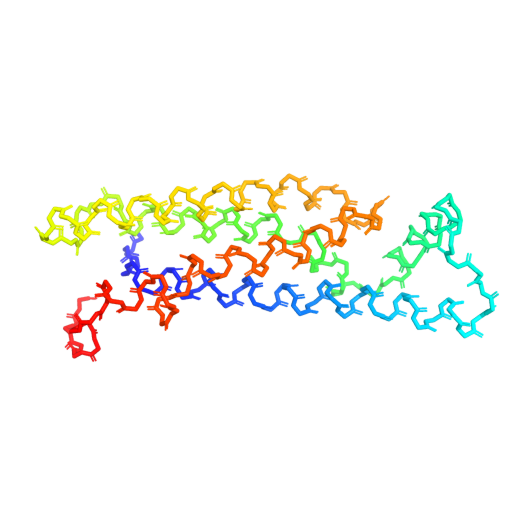 804 N N . ALA A 1 97 ? -18.771 6.757 14.283 1.00 88.62 97 ALA A N 1
ATOM 805 C CA . ALA A 1 97 ? -19.141 7.084 12.904 1.00 88.62 97 ALA A CA 1
ATOM 806 C C . ALA A 1 97 ? -17.971 7.688 12.098 1.00 88.62 97 ALA A C 1
ATOM 808 O O . ALA A 1 97 ? -17.764 7.338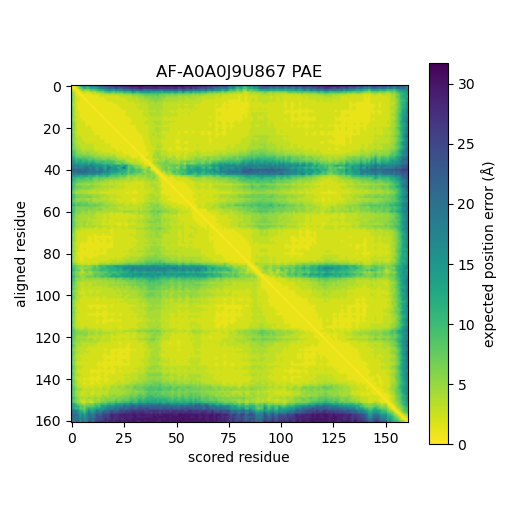 10.933 1.00 88.62 97 ALA A O 1
ATOM 809 N N . ARG A 1 98 ? -17.167 8.566 12.718 1.00 88.25 98 ARG A N 1
ATOM 810 C CA . ARG A 1 98 ? -15.942 9.119 12.105 1.00 88.25 98 ARG A CA 1
ATOM 811 C C . ARG A 1 98 ? -14.897 8.038 11.844 1.00 88.25 98 ARG A C 1
ATOM 813 O O . ARG A 1 98 ? -14.242 8.053 10.796 1.00 88.25 98 ARG A O 1
ATOM 820 N N . PHE A 1 99 ? -14.747 7.107 12.784 1.00 91.69 99 PHE A N 1
ATOM 821 C CA . PHE A 1 99 ? -13.872 5.959 12.614 1.00 91.69 99 PHE A CA 1
ATOM 822 C C . PHE A 1 99 ? -14.330 5.084 11.446 1.00 91.69 99 PHE A C 1
ATOM 824 O O . PHE A 1 99 ? -13.536 4.827 10.549 1.00 91.69 99 PHE A O 1
ATOM 831 N N . GLU A 1 100 ? -15.607 4.705 11.399 1.00 91.69 100 GLU A N 1
ATOM 832 C CA . GLU A 1 100 ? -16.187 3.886 10.328 1.00 91.69 100 GLU A CA 1
ATOM 833 C C . GLU A 1 100 ? -15.976 4.500 8.940 1.00 91.69 100 GLU A C 1
ATOM 835 O O . GLU A 1 100 ? -15.596 3.807 7.995 1.00 91.69 100 GLU A O 1
ATOM 840 N N . PHE A 1 101 ? -16.155 5.818 8.804 1.00 91.50 101 PHE A N 1
ATOM 841 C CA . PHE A 1 101 ? -15.850 6.518 7.555 1.00 91.50 101 PHE A CA 1
ATOM 842 C C . PHE A 1 101 ? -14.370 6.374 7.162 1.00 91.50 101 PHE A C 1
ATOM 844 O O . PHE A 1 101 ? -14.054 6.007 6.029 1.00 91.50 101 PHE A O 1
ATOM 851 N N . SER A 1 102 ? -13.465 6.619 8.112 1.00 92.81 102 SER A N 1
ATOM 852 C CA . SER A 1 102 ? -12.014 6.524 7.897 1.00 92.81 102 SER A CA 1
ATOM 853 C C . SER A 1 102 ? -11.580 5.093 7.574 1.00 92.81 102 SER A C 1
ATOM 855 O O . SER A 1 102 ? -10.749 4.869 6.696 1.00 92.81 102 SER A O 1
ATOM 857 N N . TYR A 1 103 ? -12.189 4.118 8.243 1.00 95.19 103 TYR A N 1
ATOM 858 C CA . TYR A 1 103 ? -11.935 2.704 8.043 1.00 95.19 103 TYR A CA 1
ATOM 859 C C . TYR A 1 103 ? -12.401 2.225 6.662 1.00 95.19 103 TYR A C 1
ATOM 861 O O . TYR A 1 103 ? -11.679 1.488 5.994 1.00 95.19 103 TYR A O 1
ATOM 869 N N . ARG A 1 104 ? -13.555 2.693 6.168 1.00 96.00 104 ARG A N 1
ATOM 870 C CA . ARG A 1 104 ? -13.997 2.403 4.791 1.00 96.00 104 ARG A CA 1
ATOM 871 C C . ARG A 1 104 ? -13.020 2.937 3.747 1.00 96.00 104 ARG A C 1
ATOM 873 O O . ARG A 1 104 ? -12.740 2.234 2.779 1.00 96.00 104 ARG A O 1
ATOM 880 N N . ALA A 1 105 ? -12.484 4.143 3.951 1.00 96.06 105 ALA A N 1
ATOM 881 C CA . ALA A 1 105 ? -11.463 4.704 3.068 1.00 96.06 105 ALA A CA 1
ATOM 882 C C . ALA A 1 105 ? -10.177 3.861 3.095 1.00 96.06 105 ALA A C 1
ATOM 884 O O . ALA A 1 105 ? -9.671 3.483 2.039 1.00 96.06 105 ALA A O 1
ATOM 885 N N . LEU A 1 106 ? -9.706 3.483 4.291 1.00 97.69 106 LEU A N 1
ATOM 886 C CA . LEU A 1 106 ? -8.564 2.582 4.458 1.00 97.69 106 LEU A CA 1
ATOM 887 C C . LEU A 1 106 ? -8.774 1.253 3.726 1.00 97.69 106 LEU A C 1
ATOM 889 O O . LEU A 1 106 ? -7.922 0.846 2.941 1.00 97.69 106 LEU A O 1
ATOM 893 N N . LYS A 1 107 ? -9.917 0.598 3.955 1.00 97.88 107 LYS A N 1
ATOM 894 C CA . LYS A 1 107 ? -10.270 -0.675 3.324 1.00 97.88 107 LYS A CA 1
ATOM 895 C C . LYS A 1 107 ? -10.277 -0.562 1.801 1.00 97.88 107 LYS A C 1
ATOM 897 O O . LYS A 1 107 ? -9.643 -1.376 1.141 1.00 97.88 107 LYS A O 1
ATOM 902 N N . SER A 1 108 ? -10.900 0.484 1.257 1.00 97.31 108 SER A N 1
ATOM 903 C CA . SER A 1 108 ? -10.919 0.728 -0.188 1.00 97.31 108 SER A CA 1
ATOM 904 C C . SER A 1 108 ? -9.510 0.886 -0.768 1.00 97.31 108 SER A C 1
ATOM 906 O O . SER A 1 108 ? -9.218 0.309 -1.813 1.00 97.31 108 SER A O 1
ATOM 908 N N . SER A 1 109 ? -8.625 1.637 -0.104 1.00 97.38 109 SER A N 1
ATOM 909 C CA . SER A 1 109 ? -7.234 1.761 -0.556 1.00 97.38 109 SER A CA 1
ATOM 910 C C . SER A 1 109 ? -6.467 0.442 -0.425 1.00 97.38 109 SER A C 1
ATOM 912 O O . SER A 1 109 ? -5.695 0.099 -1.315 1.00 97.38 109 SER A O 1
ATOM 914 N N . CYS A 1 110 ? -6.681 -0.339 0.638 1.00 98.00 110 CYS A N 1
ATOM 915 C CA . CYS A 1 110 ? -6.065 -1.659 0.788 1.00 98.00 110 CYS A CA 1
ATOM 916 C C . CYS A 1 110 ? -6.524 -2.656 -0.290 1.00 98.00 110 CYS A C 1
ATOM 918 O O . CYS A 1 110 ? -5.691 -3.396 -0.817 1.00 98.00 110 CYS A O 1
ATOM 920 N N . ASP A 1 111 ? -7.805 -2.651 -0.659 1.00 97.50 111 ASP A N 1
ATOM 921 C CA . ASP A 1 111 ? -8.335 -3.482 -1.745 1.00 97.50 111 ASP A CA 1
ATOM 922 C C . ASP A 1 111 ? -7.690 -3.106 -3.091 1.00 97.50 111 ASP A C 1
ATOM 924 O O . ASP A 1 111 ? -7.287 -3.976 -3.871 1.00 97.50 111 ASP A O 1
ATOM 928 N N . GLU A 1 112 ? -7.498 -1.808 -3.335 1.00 97.69 112 GLU A N 1
ATOM 929 C CA . GLU A 1 112 ? -6.816 -1.308 -4.529 1.00 97.69 112 GLU A CA 1
ATOM 930 C C . GLU A 1 112 ? -5.324 -1.681 -4.546 1.00 97.69 112 GLU A C 1
ATOM 932 O O . GLU A 1 112 ? -4.809 -2.168 -5.554 1.00 97.69 112 GLU A O 1
ATOM 937 N N . ILE A 1 113 ? -4.634 -1.561 -3.410 1.00 97.94 113 ILE A N 1
ATOM 938 C CA . ILE A 1 113 ? -3.251 -2.027 -3.218 1.00 97.94 113 ILE A CA 1
ATOM 939 C C . ILE A 1 113 ? -3.130 -3.519 -3.555 1.00 97.94 113 ILE A C 1
ATOM 941 O O . ILE A 1 113 ? -2.224 -3.920 -4.293 1.00 97.94 113 ILE A O 1
ATOM 945 N N . VAL A 1 114 ? -4.051 -4.350 -3.056 1.00 97.31 114 VAL A N 1
ATOM 946 C CA . VAL A 1 114 ? -4.096 -5.795 -3.331 1.00 97.31 114 VAL A CA 1
ATOM 947 C C . VAL A 1 114 ? -4.298 -6.066 -4.823 1.00 97.31 114 VAL A C 1
ATOM 949 O O . VAL A 1 114 ? -3.624 -6.938 -5.384 1.00 97.31 114 VAL A O 1
ATOM 952 N N . ARG A 1 115 ? -5.188 -5.313 -5.478 1.00 96.31 115 ARG A N 1
ATOM 953 C CA . ARG A 1 115 ? -5.451 -5.416 -6.918 1.00 96.31 115 ARG A CA 1
ATOM 954 C C . ARG A 1 115 ? -4.220 -5.050 -7.751 1.00 96.31 115 ARG A C 1
ATOM 956 O O . ARG A 1 115 ? -3.860 -5.794 -8.664 1.00 96.31 115 ARG A O 1
ATOM 963 N N . LEU A 1 116 ? -3.568 -3.930 -7.433 1.00 96.88 116 LEU A N 1
ATOM 964 C CA . LEU A 1 116 ? -2.385 -3.424 -8.137 1.00 96.88 116 LEU A CA 1
ATOM 965 C C . LEU A 1 116 ? -1.171 -4.343 -7.945 1.00 96.88 116 LEU A C 1
ATOM 967 O O . LEU A 1 116 ? -0.464 -4.631 -8.911 1.00 96.88 116 LEU A O 1
ATOM 971 N N . SER A 1 117 ? -0.976 -4.884 -6.737 1.00 94.81 117 SER A N 1
ATOM 972 C CA . SER A 1 117 ? 0.145 -5.778 -6.391 1.00 94.81 117 SER A CA 1
ATOM 973 C C . SER A 1 117 ? 0.309 -6.961 -7.356 1.00 94.81 117 SER A C 1
ATOM 975 O O . SER A 1 117 ? 1.420 -7.437 -7.562 1.00 94.81 117 SER A O 1
ATOM 977 N N . GLY A 1 118 ? -0.766 -7.424 -8.005 1.00 91.69 118 GLY A N 1
ATOM 978 C CA . GLY A 1 118 ? -0.701 -8.524 -8.974 1.00 91.69 118 GLY A CA 1
ATOM 979 C C . GLY A 1 118 ? 0.039 -8.213 -10.282 1.00 91.69 118 GLY A C 1
ATOM 980 O O . GLY A 1 118 ? 0.332 -9.143 -11.029 1.00 91.69 118 GLY A O 1
ATOM 981 N N . LYS A 1 119 ? 0.323 -6.940 -10.589 1.00 94.44 119 LYS A N 1
ATOM 982 C CA . LYS A 1 119 ? 0.951 -6.527 -11.860 1.00 94.44 119 LYS A CA 1
ATOM 983 C C . LYS A 1 119 ? 2.178 -5.630 -11.691 1.00 94.44 119 LYS A C 1
ATOM 985 O O . LYS A 1 119 ? 2.797 -5.267 -12.679 1.00 94.44 119 LYS A O 1
ATOM 990 N N . VAL A 1 120 ? 2.588 -5.303 -10.467 1.00 94.56 120 VAL A N 1
ATOM 991 C CA . VAL A 1 120 ? 3.689 -4.348 -10.212 1.00 94.56 120 VAL A CA 1
ATOM 992 C C . VAL A 1 120 ? 5.012 -4.736 -10.860 1.00 94.56 120 VAL A C 1
ATOM 994 O O . VAL A 1 120 ? 5.760 -3.864 -11.283 1.00 94.56 120 VAL A O 1
ATOM 997 N N . MET A 1 121 ? 5.306 -6.033 -10.968 1.00 93.81 121 MET A N 1
ATOM 998 C CA . MET A 1 121 ? 6.547 -6.505 -11.587 1.00 93.81 121 MET A CA 1
ATOM 999 C C . MET A 1 121 ? 6.490 -6.478 -13.115 1.00 93.81 121 MET A C 1
ATOM 1001 O O . MET A 1 121 ? 7.537 -6.477 -13.756 1.00 93.81 121 MET A O 1
ATOM 1005 N N . SER A 1 122 ? 5.286 -6.484 -13.689 1.00 92.62 122 SER A N 1
ATOM 1006 C CA . SER A 1 122 ? 5.051 -6.547 -15.131 1.00 92.62 122 SER A CA 1
ATOM 1007 C C . SER A 1 122 ? 4.490 -5.254 -15.722 1.00 92.62 122 SER A C 1
ATOM 1009 O O . SER A 1 122 ? 4.245 -5.200 -16.922 1.00 92.62 122 SER A O 1
ATOM 1011 N N . ASP A 1 123 ? 4.259 -4.231 -14.897 1.00 94.44 123 ASP A N 1
ATOM 1012 C CA . ASP A 1 123 ? 3.668 -2.950 -15.273 1.00 94.44 123 ASP A CA 1
ATOM 1013 C C . ASP A 1 123 ? 4.234 -1.818 -14.400 1.00 94.44 123 ASP A C 1
ATOM 1015 O O . ASP A 1 123 ? 3.983 -1.734 -13.192 1.00 94.44 123 ASP A O 1
ATOM 1019 N N . TRP A 1 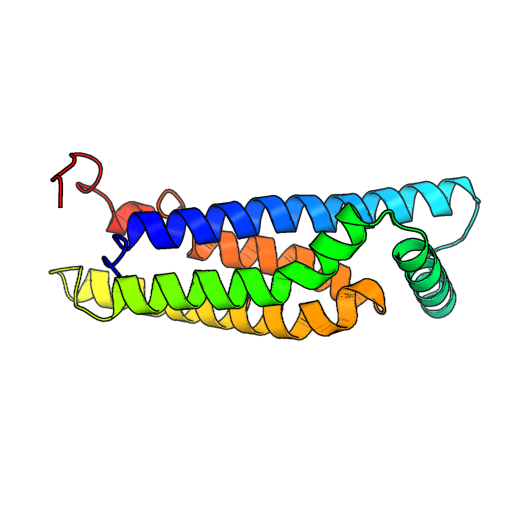124 ? 5.005 -0.933 -15.036 1.00 94.69 124 TRP A N 1
ATOM 1020 C CA . TRP A 1 124 ? 5.642 0.206 -14.374 1.00 94.69 124 TRP A CA 1
ATOM 1021 C C . TRP A 1 124 ? 4.620 1.223 -13.858 1.00 94.69 124 TRP A C 1
ATOM 1023 O O . TRP A 1 124 ? 4.781 1.789 -12.774 1.00 94.69 124 TRP A O 1
ATOM 1033 N N . GLN A 1 125 ? 3.555 1.460 -14.623 1.00 94.38 125 GLN A N 1
ATOM 1034 C CA . GLN A 1 125 ? 2.522 2.421 -14.261 1.00 94.38 125 GLN A CA 1
ATOM 1035 C C . GLN A 1 125 ? 1.707 1.901 -13.074 1.00 94.38 125 GLN A C 1
ATOM 1037 O O . GLN A 1 125 ? 1.427 2.658 -12.143 1.00 94.38 125 GLN A O 1
ATOM 1042 N N . THR A 1 126 ? 1.416 0.598 -13.047 1.00 96.25 126 THR A N 1
ATOM 1043 C CA . THR A 1 126 ? 0.836 -0.066 -11.873 1.00 96.25 126 THR A CA 1
ATOM 1044 C C . THR A 1 126 ? 1.735 0.091 -10.642 1.00 96.25 126 THR A C 1
ATOM 1046 O O . THR A 1 126 ? 1.238 0.434 -9.570 1.00 96.25 126 THR A O 1
ATOM 1049 N N . CYS A 1 127 ? 3.052 -0.106 -10.776 1.00 96.50 127 CYS A N 1
ATOM 1050 C CA . CYS A 1 127 ? 4.008 0.101 -9.681 1.00 96.50 127 CYS A CA 1
ATOM 1051 C C . CYS A 1 127 ? 3.967 1.547 -9.141 1.00 96.50 127 CYS A C 1
ATOM 1053 O O . CYS A 1 127 ? 3.929 1.765 -7.928 1.00 96.50 127 CYS A O 1
ATOM 1055 N N . ARG A 1 128 ? 3.880 2.546 -10.031 1.00 95.50 128 ARG A N 1
ATOM 1056 C CA . ARG A 1 128 ? 3.710 3.957 -9.642 1.00 95.50 128 ARG A CA 1
ATOM 1057 C C . ARG A 1 128 ? 2.414 4.224 -8.901 1.00 95.50 128 ARG A C 1
ATOM 1059 O O . ARG A 1 128 ? 2.441 4.897 -7.873 1.00 95.50 128 ARG A O 1
ATOM 1066 N N . PHE A 1 129 ? 1.294 3.726 -9.416 1.00 96.94 129 PHE A N 1
ATOM 1067 C CA . PHE A 1 129 ? 0.005 3.895 -8.753 1.00 96.94 129 PHE A CA 1
ATOM 1068 C C . PHE A 1 129 ? -0.007 3.223 -7.383 1.00 96.94 129 PHE A C 1
ATOM 1070 O O . PHE A 1 129 ? -0.455 3.832 -6.416 1.00 96.94 129 PHE A O 1
ATOM 1077 N N . LEU A 1 130 ? 0.590 2.037 -7.260 1.00 97.38 130 LEU A N 1
ATOM 1078 C CA . LEU A 1 130 ? 0.709 1.360 -5.976 1.00 97.38 130 LEU A CA 1
ATOM 1079 C C . LEU A 1 130 ? 1.487 2.197 -4.950 1.00 97.38 130 LEU A C 1
ATOM 1081 O O . LEU A 1 130 ? 1.055 2.311 -3.805 1.00 97.38 130 LEU A O 1
ATOM 1085 N N . ALA A 1 131 ? 2.607 2.810 -5.344 1.00 97.06 131 ALA A N 1
ATOM 1086 C CA . ALA A 1 131 ? 3.403 3.648 -4.444 1.00 97.06 131 ALA A CA 1
ATOM 1087 C C . ALA A 1 131 ? 2.598 4.833 -3.871 1.00 97.06 131 ALA A C 1
ATOM 1089 O O . ALA A 1 131 ? 2.788 5.209 -2.708 1.00 97.06 131 ALA A O 1
ATOM 1090 N N . VAL A 1 132 ? 1.692 5.399 -4.678 1.00 95.88 132 VAL A N 1
ATOM 1091 C CA . VAL A 1 132 ? 0.760 6.461 -4.270 1.00 95.88 132 VAL A CA 1
ATOM 1092 C C . VAL A 1 132 ? -0.314 5.910 -3.333 1.00 95.88 132 VAL A C 1
ATOM 1094 O O . VAL A 1 132 ? -0.511 6.467 -2.253 1.00 95.88 132 VAL A O 1
ATOM 1097 N N . GLU A 1 133 ? -0.951 4.795 -3.688 1.00 97.44 133 GLU A N 1
ATOM 1098 C CA . GLU A 1 133 ? -2.005 4.190 -2.865 1.00 97.44 133 GLU A CA 1
ATOM 1099 C C . GLU A 1 133 ? -1.500 3.740 -1.492 1.00 97.44 133 GLU A C 1
ATOM 1101 O O . GLU A 1 133 ? -2.164 3.980 -0.486 1.00 97.44 133 GLU A O 1
ATOM 1106 N N . LEU A 1 134 ? -0.282 3.194 -1.402 1.00 97.94 134 LEU A N 1
ATOM 1107 C CA . LEU A 1 134 ? 0.354 2.857 -0.121 1.00 97.94 134 LEU A CA 1
ATOM 1108 C C . LEU A 1 134 ? 0.496 4.087 0.789 1.00 97.94 134 LEU A C 1
ATOM 1110 O O . LEU A 1 134 ? 0.224 4.023 1.991 1.00 97.94 134 LEU A O 1
ATOM 1114 N N . LYS A 1 135 ? 0.885 5.231 0.215 1.00 95.31 135 LYS A N 1
ATOM 1115 C CA . LYS A 1 135 ? 1.005 6.495 0.951 1.00 95.31 135 LYS A CA 1
ATOM 1116 C C . LYS A 1 135 ? -0.363 7.019 1.394 1.00 95.31 135 LYS A C 1
ATOM 1118 O O . LYS A 1 135 ? -0.478 7.492 2.524 1.00 95.31 135 LYS A O 1
ATOM 1123 N N . ASN A 1 136 ? -1.376 6.920 0.535 1.00 94.56 136 ASN A N 1
ATOM 1124 C CA . ASN A 1 136 ? -2.743 7.345 0.839 1.00 94.56 136 ASN A CA 1
ATOM 1125 C C . ASN A 1 136 ? -3.360 6.484 1.949 1.00 94.56 136 ASN A C 1
ATOM 1127 O O . ASN A 1 136 ? -3.826 7.023 2.951 1.00 94.56 136 ASN A O 1
ATOM 1131 N N . ALA A 1 137 ? -3.274 5.157 1.833 1.00 97.12 137 ALA A N 1
ATOM 1132 C CA . ALA A 1 137 ? -3.756 4.218 2.843 1.00 97.12 137 ALA A CA 1
ATOM 1133 C C . ALA A 1 137 ? -3.139 4.498 4.221 1.00 97.12 137 ALA A C 1
ATOM 1135 O O . ALA A 1 137 ? -3.837 4.491 5.235 1.00 97.12 137 ALA A O 1
ATOM 1136 N N . ARG A 1 138 ? -1.840 4.827 4.272 1.00 96.50 138 ARG A N 1
ATOM 1137 C CA . ARG A 1 138 ? -1.143 5.132 5.530 1.00 96.50 138 ARG A CA 1
ATOM 1138 C C . ARG A 1 138 ? -1.788 6.289 6.297 1.00 96.50 138 ARG A C 1
ATOM 1140 O O . ARG A 1 138 ? -1.797 6.260 7.525 1.00 96.50 138 ARG A O 1
ATOM 1147 N N . VAL A 1 139 ? -2.339 7.292 5.608 1.00 94.75 139 VAL A N 1
ATOM 1148 C CA . VAL A 1 139 ? -3.016 8.433 6.254 1.00 94.75 139 VAL A CA 1
ATOM 1149 C C . VAL A 1 139 ? -4.203 7.965 7.098 1.00 94.75 139 VAL A C 1
ATOM 1151 O O . VAL A 1 139 ? -4.410 8.486 8.194 1.00 94.75 139 VAL A O 1
ATOM 1154 N N . TYR A 1 140 ? -4.932 6.959 6.614 1.00 95.50 140 TYR A N 1
ATOM 1155 C CA . TYR A 1 140 ? -6.088 6.378 7.295 1.00 95.50 140 TYR A CA 1
ATOM 1156 C C . TYR A 1 140 ? -5.725 5.255 8.271 1.00 95.50 140 TYR A C 1
ATOM 1158 O O . TYR A 1 140 ? -6.537 4.928 9.128 1.00 95.50 140 TYR A O 1
ATOM 1166 N N . ALA A 1 141 ? -4.530 4.669 8.161 1.00 96.00 141 ALA A N 1
ATOM 1167 C CA . ALA A 1 141 ? -4.055 3.628 9.071 1.00 96.00 141 ALA A CA 1
ATOM 1168 C C . ALA A 1 141 ? -3.286 4.177 10.280 1.00 96.00 141 ALA A C 1
ATOM 1170 O O . ALA A 1 141 ? -3.227 3.510 11.304 1.00 96.00 141 ALA A O 1
ATOM 1171 N N . ASN A 1 142 ? -2.662 5.357 10.182 1.00 94.88 142 ASN A N 1
ATOM 1172 C CA . ASN A 1 142 ? -1.769 5.859 11.226 1.00 94.88 142 ASN A CA 1
ATOM 1173 C C . ASN A 1 142 ? -2.550 6.347 12.464 1.00 94.88 142 ASN A C 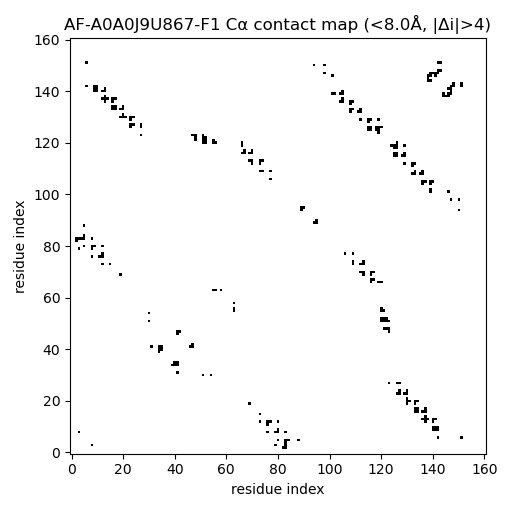1
ATOM 1175 O O . ASN A 1 142 ? -3.175 7.409 12.383 1.00 94.88 142 ASN A O 1
ATOM 1179 N N . PRO A 1 143 ? -2.454 5.669 13.629 1.00 91.50 143 PRO A N 1
ATOM 1180 C CA . PRO A 1 143 ? -3.165 6.076 14.845 1.00 91.50 143 PRO A CA 1
ATOM 1181 C C . PRO A 1 143 ? -2.737 7.446 15.376 1.00 91.50 143 PRO A C 1
ATOM 1183 O O . PRO A 1 143 ? -3.502 8.107 16.065 1.00 91.50 143 PRO A O 1
ATOM 1186 N N . GLU A 1 144 ? -1.519 7.881 15.054 1.00 91.12 144 GLU A N 1
ATOM 1187 C CA . GLU A 1 144 ? -0.956 9.181 15.445 1.00 91.12 144 GLU A CA 1
ATOM 1188 C C . GLU A 1 144 ? -1.148 10.238 14.345 1.00 91.12 144 GLU A C 1
ATOM 1190 O O . GLU A 1 144 ? -0.776 11.403 14.499 1.00 91.12 144 GLU A O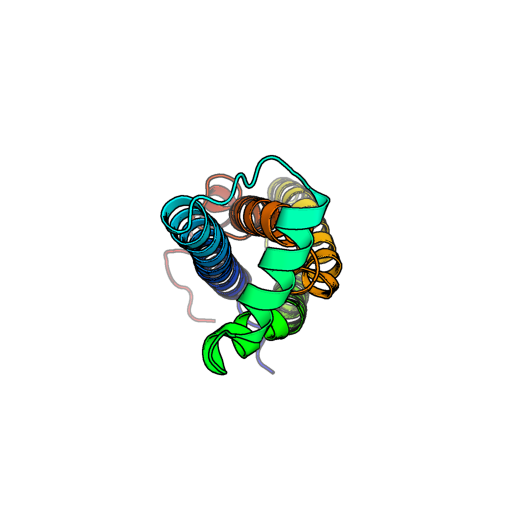 1
ATOM 1195 N N . GLY A 1 145 ? -1.733 9.831 13.215 1.00 89.44 145 GLY A N 1
ATOM 1196 C CA . GLY A 1 145 ? -1.983 10.670 12.056 1.00 89.44 145 GLY A CA 1
ATOM 1197 C C . GLY A 1 145 ? -3.161 11.626 12.251 1.00 89.44 145 GLY A C 1
ATOM 1198 O O . GLY A 1 145 ? -3.983 11.448 13.150 1.00 89.44 145 GLY A O 1
ATOM 1199 N N . PRO A 1 146 ? -3.301 12.632 11.375 1.00 88.81 146 PRO A N 1
ATOM 1200 C CA . PRO A 1 146 ? -4.323 13.672 11.509 1.00 88.81 146 PRO A CA 1
ATOM 1201 C C . PRO A 1 146 ? -5.762 13.131 11.489 1.00 88.81 146 PRO A C 1
ATOM 1203 O O . PRO A 1 146 ? -6.648 13.766 12.051 1.00 88.81 146 PRO A O 1
ATOM 1206 N N . VAL A 1 147 ? -5.988 11.968 10.868 1.00 89.06 147 VAL A N 1
ATOM 1207 C CA . VAL A 1 147 ? -7.310 11.331 10.773 1.00 89.06 147 VAL A CA 1
ATOM 1208 C C . VAL A 1 147 ? -7.694 10.625 12.073 1.00 89.06 147 VAL A C 1
ATOM 1210 O O . VAL A 1 147 ? -8.814 10.785 12.550 1.00 89.06 147 VAL A O 1
ATOM 1213 N N . LEU A 1 148 ? -6.774 9.854 12.659 1.00 89.94 148 LEU A N 1
ATOM 1214 C CA . LEU A 1 148 ? -7.088 8.965 13.778 1.00 89.94 148 LEU A CA 1
ATOM 1215 C C . LEU A 1 148 ? -6.632 9.486 15.142 1.00 89.94 148 LEU A C 1
ATOM 1217 O O . LEU A 1 148 ? -7.172 9.042 16.150 1.00 89.94 148 LEU A O 1
ATOM 1221 N N . ARG A 1 149 ? -5.694 10.441 15.210 1.00 87.50 149 ARG A N 1
ATOM 1222 C CA . ARG A 1 149 ? -5.100 10.896 16.480 1.00 87.50 149 ARG A CA 1
ATOM 1223 C C . ARG A 1 149 ? -6.143 11.299 17.511 1.00 87.50 149 ARG A C 1
ATOM 1225 O O . ARG A 1 149 ? -6.013 10.944 18.675 1.00 87.50 149 ARG A O 1
ATOM 1232 N N . GLN A 1 150 ? -7.188 12.009 17.083 1.00 85.56 150 GLN A N 1
ATOM 1233 C CA . GLN A 1 150 ? -8.263 12.462 17.971 1.00 85.56 150 GLN A CA 1
ATOM 1234 C C . GLN A 1 150 ? -9.085 11.308 18.568 1.00 85.56 150 GLN A C 1
ATOM 1236 O O . GLN A 1 150 ? -9.660 11.475 19.637 1.00 85.56 150 GLN A O 1
ATOM 1241 N N . LEU A 1 151 ? -9.121 10.146 17.908 1.00 84.50 151 LEU A N 1
ATOM 1242 C CA . LEU A 1 151 ? -9.850 8.955 18.357 1.00 84.50 151 LEU A CA 1
ATOM 1243 C C . LEU A 1 151 ? -9.087 8.166 19.428 1.00 84.50 151 LEU A C 1
ATOM 1245 O O . LEU A 1 151 ? -9.695 7.400 20.164 1.00 84.50 151 LEU A O 1
ATOM 1249 N N . PHE A 1 152 ? -7.769 8.359 19.520 1.00 82.19 152 PHE A N 1
ATOM 1250 C CA . PHE A 1 152 ? -6.895 7.672 20.476 1.00 82.19 152 PHE A CA 1
ATOM 1251 C C . PHE A 1 152 ? -6.396 8.590 21.603 1.00 82.19 152 PHE A C 1
ATOM 1253 O O . PHE A 1 152 ? -5.544 8.190 22.399 1.00 82.19 152 PHE A O 1
ATOM 1260 N N . VAL A 1 153 ? -6.925 9.815 21.714 1.00 74.12 153 VAL A N 1
ATOM 1261 C CA . VAL A 1 153 ? -6.614 10.708 22.840 1.00 74.12 153 VAL A 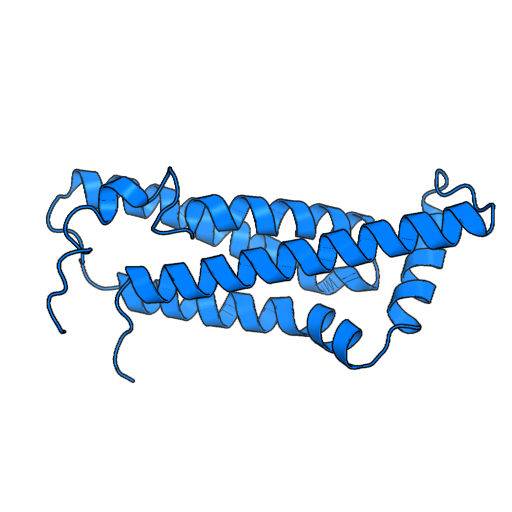CA 1
ATOM 1262 C C . VAL A 1 153 ? -7.071 10.040 24.137 1.00 74.12 153 VAL A C 1
ATOM 1264 O O . VAL A 1 153 ? -8.231 9.670 24.277 1.00 74.12 153 VAL A O 1
ATOM 1267 N N . GLY A 1 154 ? -6.151 9.873 25.087 1.00 65.94 154 GLY A N 1
ATOM 1268 C CA . GLY A 1 154 ? -6.412 9.189 26.360 1.00 65.94 154 GLY A CA 1
ATOM 1269 C C . GLY A 1 154 ? -5.990 7.718 26.392 1.00 65.94 154 GLY A C 1
ATOM 1270 O O . GLY A 1 154 ? -5.697 7.223 27.473 1.00 65.94 154 GLY A O 1
ATOM 1271 N N . TRP A 1 155 ? -5.815 7.061 25.238 1.00 64.06 155 TRP A N 1
ATOM 1272 C CA . TRP A 1 155 ? -5.267 5.693 25.151 1.00 64.06 155 TRP A CA 1
ATOM 1273 C C . TRP A 1 155 ? -3.743 5.637 25.370 1.00 64.06 155 TRP A C 1
ATOM 1275 O O . TRP A 1 155 ? -3.154 4.564 25.466 1.00 64.06 155 TRP A O 1
ATOM 1285 N N . GLU A 1 156 ? -3.086 6.798 25.436 1.00 59.12 156 GLU A N 1
ATOM 1286 C CA . GLU A 1 156 ? -1.657 6.949 25.751 1.00 59.12 156 GLU A CA 1
ATOM 1287 C C . GLU A 1 156 ? -1.349 6.661 27.229 1.00 59.12 156 GLU A C 1
ATOM 1289 O O . GLU A 1 156 ? -0.224 6.302 27.578 1.00 59.12 156 GLU A O 1
ATOM 1294 N N . LYS A 1 157 ? -2.352 6.790 28.106 1.00 49.69 157 LYS A N 1
ATOM 1295 C CA . LYS A 1 157 ? -2.260 6.395 29.510 1.00 49.69 157 LYS A CA 1
ATOM 1296 C C . LYS A 1 157 ? -2.651 4.929 29.589 1.00 49.69 157 LYS A C 1
ATOM 1298 O O . LYS A 1 157 ? -3.828 4.623 29.704 1.00 49.69 157 LYS A O 1
ATOM 1303 N N . GLY A 1 158 ? -1.665 4.052 29.427 1.00 44.81 158 GLY A N 1
ATOM 1304 C CA . GLY A 1 158 ? -1.868 2.610 29.362 1.00 44.81 158 GLY A CA 1
ATOM 1305 C C . GLY A 1 158 ? -2.830 2.097 30.429 1.00 44.81 158 GLY A C 1
ATOM 1306 O O . GLY A 1 158 ? -2.509 2.109 31.615 1.00 44.81 158 GLY A O 1
ATOM 1307 N N . GLU A 1 159 ? -3.978 1.598 29.991 1.00 38.66 159 GLU A N 1
ATOM 1308 C CA . GLU A 1 159 ? -4.586 0.480 30.685 1.00 38.66 159 GLU A CA 1
ATOM 1309 C C . GLU A 1 159 ? -3.984 -0.793 30.083 1.00 38.66 159 GLU A C 1
ATOM 1311 O O . GLU A 1 159 ? -4.026 -0.974 28.860 1.00 38.66 159 GLU A O 1
ATOM 1316 N N . PRO A 1 160 ? -3.348 -1.639 30.907 1.00 42.19 160 PRO A N 1
ATOM 1317 C CA . PRO A 1 160 ? -2.888 -2.938 30.469 1.00 42.19 160 PRO A CA 1
ATOM 1318 C C . PRO A 1 160 ? -4.123 -3.832 30.334 1.00 42.19 160 PRO A C 1
ATOM 1320 O O . PRO A 1 160 ? -4.648 -4.312 31.337 1.00 42.19 160 PRO A O 1
ATOM 1323 N N . TRP A 1 161 ? -4.589 -4.024 29.103 1.00 44.59 161 TRP A N 1
ATOM 1324 C CA . TRP A 1 161 ? -5.493 -5.115 28.750 1.00 44.59 161 TRP A CA 1
ATOM 1325 C C . TRP A 1 161 ? -4.732 -6.102 27.872 1.00 44.59 161 TRP A C 1
ATOM 1327 O O . TRP A 1 161 ? -4.245 -5.672 26.798 1.00 44.59 161 TRP A O 1
#

pLDDT: mean 89.67, std 11.59, range [38.66, 98.31]

Radius of gyration: 18.57 Å; Cα contacts (8 Å, |Δi|>4): 160; chains: 1; bounding box: 44×29×56 Å

Nearest PDB structures (foldseek):
  6n1l-assembly1_A  TM=4.580E-01  e=1.870E+00  Borreliella burgdorferi B31
  8bw8-assembly3_F  TM=4.965E-01  e=1.870E+00  Drosophila melanogaster
  4uos-assembly1_A  TM=4.493E-01  e=2.633E+00  synthetic construct
  4dzv-assembly1_A  TM=3.644E-01  e=1.870E+00  synthetic construct
  8ouo-assembly1_B  TM=3.357E-01  e=6.659E+00  Homo sapiens

Organism: Fusarium oxysporum f. sp. lycopersici (strain 4287 / CBS 123668 / FGSC 9935 / NRRL 34936) (NCBI:txid426428)

Secondary structure (DSSP, 8-state):
-PPPPHHHHHHHHHHHHHHHHHHHHHHHHHHHHHHHHTT--TT-HHHHHHHHHHHHHTS-HHHHHHHHHHHHHHHHHHHHHHHHHSS---S-HHHHHHHHHHHHHHHHHHHHHHHHHTTTTT-HHHHHHHHHHHHHHHHHH-TTSTTTGGGSTTTTS----

Solvent-accessible surface area (backbone atoms only — not comparable to full-atom values): 8643 Å² total; per-residue (Å²): 131,88,76,52,55,48,63,56,30,26,37,56,40,19,49,50,28,48,53,50,23,51,52,45,48,48,54,55,50,52,53,51,53,53,38,51,75,71,68,50,74,64,83,44,64,70,59,38,41,51,51,39,37,52,53,50,68,72,47,54,69,70,62,48,46,55,58,65,41,50,37,57,52,52,56,52,36,51,51,46,31,53,62,29,57,73,49,89,85,58,93,48,69,70,60,42,54,54,46,52,55,39,48,52,53,26,51,54,34,49,54,48,40,43,62,33,43,80,39,34,62,70,29,57,66,42,33,52,52,36,30,51,37,28,52,55,27,25,49,53,28,23,45,84,27,93,75,35,29,79,80,47,66,72,66,81,64,76,75,94,127

Sequence (161 aa):
MDRLPPRIALKQLSDFLHEASIFYNTQLMDFTREHQRQGHDTSNEALRQWLWNDWTRSRDNPTRENFTSTKASITLLLRQVETAIATPWLENADLNARFEFSYRALKSSCDEIVRLSGKVMSDWQTCRFLAVELKNARVYANPEGPVLRQLFVGWEKGEPW